Protein AF-A0A955KPS6-F1 (afdb_monomer_lite)

Structure (mmCIF, N/CA/C/O backbone):
data_AF-A0A955KPS6-F1
#
_entry.id   AF-A0A955KPS6-F1
#
loop_
_atom_site.group_PDB
_atom_site.id
_atom_site.type_symbol
_atom_site.label_atom_id
_atom_site.label_alt_id
_atom_site.label_comp_id
_atom_site.label_asym_id
_atom_site.label_entity_id
_atom_site.label_seq_id
_atom_site.pdbx_PDB_ins_code
_atom_site.Cartn_x
_atom_site.Cartn_y
_atom_site.Cartn_z
_atom_site.occupancy
_atom_site.B_iso_or_equiv
_atom_site.auth_seq_id
_atom_site.auth_comp_id
_atom_site.auth_asym_id
_atom_site.auth_atom_id
_atom_site.pdbx_PDB_model_num
ATOM 1 N N . MET A 1 1 ? -16.604 -13.187 4.816 1.00 53.97 1 MET A N 1
ATOM 2 C CA . MET A 1 1 ? -15.209 -12.807 4.450 1.00 53.97 1 MET A CA 1
ATOM 3 C C . MET A 1 1 ? -15.084 -11.276 4.358 1.00 53.97 1 MET A C 1
ATOM 5 O O . MET A 1 1 ? -16.116 -10.619 4.420 1.00 53.97 1 MET A O 1
ATOM 9 N N . TRP A 1 2 ? -13.880 -10.680 4.243 1.00 63.06 2 TRP A N 1
ATOM 10 C CA . TRP A 1 2 ? -13.707 -9.201 4.158 1.00 63.06 2 TRP A CA 1
ATOM 11 C C . TRP A 1 2 ? -14.588 -8.541 3.076 1.00 63.06 2 TRP A C 1
ATOM 13 O O . TRP A 1 2 ? -14.999 -7.398 3.232 1.00 63.06 2 TRP A O 1
ATOM 23 N N . TYR A 1 3 ? -14.940 -9.282 2.023 1.00 53.88 3 TYR A N 1
ATOM 24 C CA . TYR A 1 3 ? -15.791 -8.831 0.921 1.00 53.88 3 TYR A CA 1
ATOM 25 C C . TYR A 1 3 ? -17.308 -8.799 1.214 1.00 53.88 3 TYR A C 1
ATOM 27 O O . TYR A 1 3 ? -18.057 -8.265 0.411 1.00 53.88 3 TYR A O 1
ATOM 35 N N . GLU A 1 4 ? -17.777 -9.316 2.354 1.00 54.44 4 GLU A N 1
ATOM 36 C CA . GLU A 1 4 ? -19.219 -9.450 2.668 1.00 54.44 4 GLU A CA 1
ATOM 37 C C . GLU A 1 4 ? -19.715 -8.524 3.788 1.00 54.44 4 GLU A C 1
ATOM 39 O O . GLU A 1 4 ? -20.859 -8.628 4.214 1.00 54.44 4 GLU A O 1
ATOM 44 N N . THR A 1 5 ? -18.858 -7.670 4.351 1.00 63.84 5 THR A N 1
ATOM 45 C CA . THR A 1 5 ? -19.065 -7.183 5.732 1.00 63.84 5 THR A CA 1
ATOM 46 C C . THR A 1 5 ? -18.804 -5.687 5.944 1.00 63.84 5 THR A C 1
ATOM 48 O O . THR A 1 5 ? -18.581 -5.280 7.075 1.00 63.84 5 THR A O 1
ATOM 51 N N . GLY A 1 6 ? -18.792 -4.859 4.891 1.00 67.69 6 GLY A N 1
ATOM 52 C CA . GLY A 1 6 ? -18.608 -3.397 5.021 1.00 67.69 6 GLY A CA 1
ATOM 53 C C . GLY A 1 6 ? -17.201 -2.945 5.450 1.00 67.69 6 GLY A C 1
ATOM 54 O O . GLY A 1 6 ? -16.928 -1.754 5.542 1.00 67.69 6 GLY A O 1
ATOM 55 N N . HIS A 1 7 ? -16.266 -3.881 5.654 1.00 80.44 7 HIS A N 1
ATOM 56 C CA . HIS A 1 7 ? -14.894 -3.582 6.078 1.00 80.44 7 HIS A CA 1
ATOM 57 C C . HIS A 1 7 ? -14.106 -2.723 5.076 1.00 80.44 7 HIS A C 1
ATOM 59 O O . HIS A 1 7 ? -13.147 -2.063 5.471 1.00 80.44 7 HIS A O 1
ATOM 65 N N . TRP A 1 8 ? -14.492 -2.726 3.795 1.00 83.38 8 TRP A N 1
ATOM 66 C CA . TRP A 1 8 ? -13.906 -1.843 2.785 1.00 83.38 8 TRP A CA 1
ATOM 67 C C . TRP A 1 8 ? -14.295 -0.383 3.008 1.00 83.38 8 TRP A C 1
ATOM 69 O O . TRP A 1 8 ? -13.420 0.478 2.995 1.00 83.38 8 TRP A O 1
ATOM 79 N N . ASP A 1 9 ? -15.573 -0.115 3.284 1.00 86.81 9 ASP A N 1
ATOM 80 C CA . ASP A 1 9 ? -16.058 1.241 3.552 1.00 86.81 9 ASP A CA 1
ATOM 81 C C . ASP A 1 9 ? -15.396 1.807 4.807 1.00 86.81 9 ASP A C 1
ATOM 83 O O . ASP A 1 9 ? -14.920 2.940 4.809 1.00 86.81 9 ASP A O 1
ATOM 87 N N . GLU A 1 10 ? -15.283 0.989 5.853 1.00 86.94 10 GLU A N 1
ATOM 88 C CA . GLU A 1 10 ? -14.589 1.367 7.083 1.00 86.94 10 GLU A CA 1
ATOM 89 C C . GLU A 1 10 ? -13.098 1.642 6.859 1.00 86.94 10 GLU A C 1
ATOM 91 O O . GLU A 1 10 ? -12.568 2.615 7.393 1.00 86.94 10 GLU A O 1
ATOM 96 N N . LEU A 1 11 ? -12.412 0.805 6.071 1.00 89.19 11 LEU A N 1
ATOM 97 C CA . LEU A 1 11 ? -11.008 1.016 5.718 1.00 89.19 11 LEU A CA 1
ATOM 98 C C . LEU A 1 11 ? -10.833 2.348 4.985 1.00 89.19 11 LEU A C 1
ATOM 100 O O . LEU A 1 11 ? -9.960 3.135 5.350 1.00 89.19 11 LEU A O 1
ATOM 104 N N . CYS A 1 12 ? -11.681 2.621 3.992 1.00 89.00 12 CYS A N 1
ATOM 105 C CA . CYS A 1 12 ? -11.652 3.862 3.226 1.00 89.00 12 CYS A CA 1
ATOM 106 C C . CYS A 1 12 ? -11.937 5.082 4.111 1.00 89.00 12 CYS A C 1
ATOM 108 O O . CYS A 1 12 ? -11.196 6.062 4.062 1.00 89.00 12 CYS A O 1
ATOM 110 N N . GLN A 1 13 ? -12.961 5.022 4.966 1.00 88.94 13 GLN A N 1
ATOM 111 C CA . GLN A 1 13 ? -13.287 6.104 5.899 1.00 88.94 13 GLN A CA 1
ATOM 112 C C . GLN A 1 13 ? -12.137 6.368 6.875 1.00 88.94 13 GLN A C 1
ATOM 114 O O . GLN A 1 13 ? -11.737 7.519 7.061 1.00 88.94 13 GLN A O 1
ATOM 119 N N . ALA A 1 14 ? -11.558 5.314 7.453 1.00 89.12 14 ALA A N 1
ATOM 120 C CA . ALA A 1 14 ? -10.429 5.435 8.367 1.00 89.12 14 ALA A CA 1
ATOM 121 C C . ALA A 1 14 ? -9.195 6.033 7.674 1.00 89.12 14 ALA A C 1
ATOM 123 O O . ALA A 1 14 ? -8.529 6.888 8.263 1.00 89.12 14 ALA A O 1
ATOM 124 N N . ALA A 1 15 ? -8.918 5.640 6.427 1.00 89.38 15 ALA A N 1
ATOM 125 C CA . ALA A 1 15 ? -7.833 6.204 5.633 1.00 89.38 15 ALA A CA 1
ATOM 126 C C . ALA A 1 15 ? -8.041 7.702 5.387 1.00 89.38 15 ALA A C 1
ATOM 128 O O . ALA A 1 15 ? -7.173 8.500 5.740 1.00 89.38 15 ALA A O 1
ATOM 129 N N . MET A 1 16 ? -9.218 8.096 4.892 1.00 87.19 16 MET A N 1
ATOM 130 C CA . MET A 1 16 ? -9.552 9.500 4.629 1.00 87.19 16 MET A CA 1
ATOM 131 C C . MET A 1 16 ? -9.442 10.346 5.902 1.00 87.19 16 MET A C 1
ATOM 133 O O . MET A 1 16 ? -8.751 11.359 5.924 1.00 87.19 16 MET A O 1
ATOM 137 N N . MET A 1 17 ? -10.032 9.896 7.012 1.00 86.38 17 MET A N 1
ATOM 138 C CA . MET A 1 17 ? -9.954 10.620 8.284 1.00 86.38 17 MET A CA 1
ATOM 139 C C . MET A 1 17 ? -8.525 10.742 8.825 1.00 86.38 17 MET A C 1
ATOM 141 O O . MET A 1 17 ? -8.201 11.749 9.455 1.00 86.38 17 MET A O 1
ATOM 145 N N . SER A 1 18 ?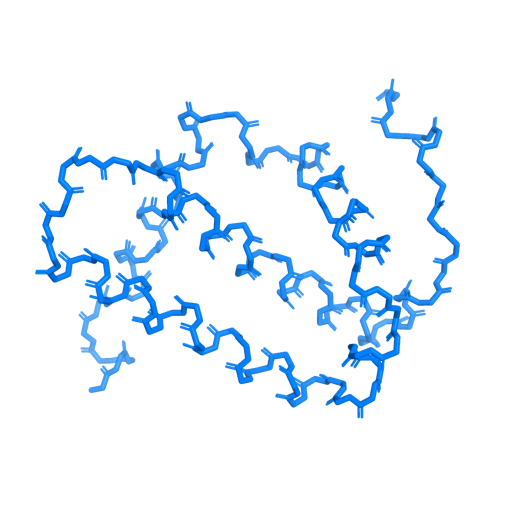 -7.683 9.723 8.639 1.00 85.88 18 SER A N 1
ATOM 146 C CA . SER A 1 18 ? -6.328 9.696 9.206 1.00 85.88 18 SER A CA 1
ATOM 147 C C . SER A 1 18 ? -5.335 10.507 8.379 1.00 85.88 18 SER A C 1
ATOM 149 O O . SER A 1 18 ? -4.494 11.198 8.951 1.00 85.88 18 SER A O 1
ATOM 151 N N . LEU A 1 19 ? -5.443 10.433 7.050 1.00 85.44 19 LEU A N 1
ATOM 152 C CA . LEU A 1 19 ? -4.525 11.082 6.115 1.00 85.44 19 LEU A CA 1
ATOM 153 C C . LEU A 1 19 ? -4.881 12.553 5.887 1.00 85.44 19 LEU A C 1
ATOM 155 O O . LEU A 1 19 ? -3.981 13.390 5.876 1.00 85.44 19 LEU A O 1
ATOM 159 N N . SER A 1 20 ? -6.172 12.901 5.810 1.00 82.25 20 SER A N 1
ATOM 160 C CA . SER A 1 20 ? -6.597 14.303 5.685 1.00 82.25 20 SER A CA 1
ATOM 161 C C . SER A 1 20 ? -6.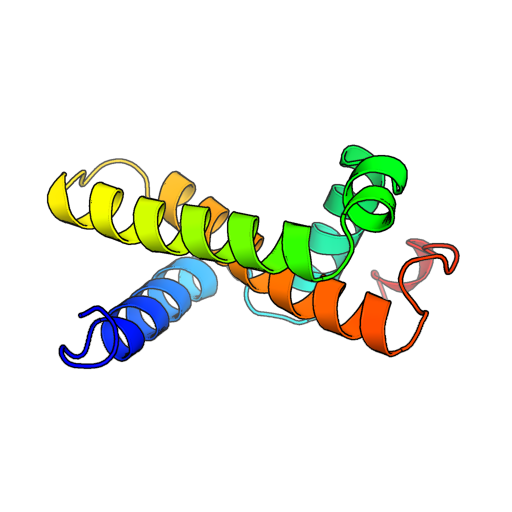242 15.138 6.914 1.00 82.25 20 SER A C 1
ATOM 163 O O . SER A 1 20 ? -5.940 16.312 6.781 1.00 82.25 20 SER A O 1
ATOM 165 N N . LYS A 1 21 ? -6.206 14.547 8.116 1.00 77.62 21 LYS A N 1
ATOM 166 C CA . LYS A 1 21 ? -5.750 15.247 9.334 1.00 77.62 21 LYS A CA 1
ATOM 167 C C . LYS A 1 21 ? -4.259 15.599 9.330 1.00 77.62 21 LYS A C 1
ATOM 169 O O . LYS A 1 21 ? -3.817 16.305 10.232 1.00 77.62 21 LYS A O 1
ATOM 174 N N . ARG A 1 22 ? -3.481 15.042 8.400 1.00 77.31 22 ARG A N 1
ATOM 175 C CA . ARG A 1 22 ? -2.029 15.226 8.308 1.00 77.31 22 ARG A CA 1
ATOM 176 C C . ARG A 1 22 ? -1.590 15.897 7.008 1.00 77.31 22 ARG A C 1
ATOM 178 O O . ARG A 1 22 ? -0.395 15.911 6.751 1.00 77.31 22 ARG A O 1
ATOM 185 N N . ASP A 1 23 ? -2.532 16.381 6.197 1.00 79.75 23 ASP A N 1
ATOM 186 C CA . ASP A 1 23 ? -2.257 16.934 4.865 1.00 79.75 23 ASP A CA 1
ATOM 187 C C . ASP A 1 23 ? -1.417 15.984 3.986 1.00 79.75 23 ASP A C 1
ATOM 189 O O . ASP A 1 23 ? -0.560 16.409 3.229 1.00 79.75 23 ASP A O 1
ATOM 193 N N . MET A 1 24 ? -1.643 14.666 4.098 1.00 79.44 24 MET A N 1
ATOM 194 C CA . MET A 1 24 ? -0.878 13.641 3.360 1.00 79.44 24 MET A CA 1
ATOM 195 C C . MET A 1 24 ? -1.603 13.100 2.122 1.00 79.44 24 MET A C 1
ATOM 197 O O . MET A 1 24 ? -1.129 12.151 1.502 1.00 79.44 24 MET A O 1
ATOM 201 N N . MET A 1 25 ? -2.783 13.636 1.804 1.00 79.50 25 MET A N 1
ATOM 202 C CA . MET A 1 25 ? -3.638 13.114 0.731 1.00 79.50 25 MET A CA 1
ATOM 203 C C . MET A 1 25 ? -3.492 13.877 -0.590 1.00 79.50 25 MET A C 1
ATOM 205 O O . MET A 1 25 ? -4.132 13.518 -1.578 1.00 79.50 25 MET A O 1
ATOM 209 N N . ASP A 1 26 ? -2.685 14.937 -0.623 1.00 83.81 26 ASP A N 1
ATOM 210 C CA . ASP A 1 26 ? -2.394 15.651 -1.857 1.00 83.81 26 ASP A CA 1
ATOM 211 C C . ASP A 1 26 ? -1.343 14.911 -2.703 1.00 83.81 26 ASP A C 1
ATOM 213 O O . ASP A 1 26 ? -0.554 14.090 -2.223 1.00 83.81 26 ASP A O 1
ATOM 217 N N . VAL A 1 27 ? -1.353 15.206 -4.002 1.00 79.19 27 VAL A N 1
ATOM 218 C CA . VAL A 1 27 ? -0.507 14.532 -4.992 1.00 79.19 27 VAL A CA 1
ATOM 219 C C . VAL A 1 27 ? 0.981 14.759 -4.720 1.00 79.19 27 VAL A C 1
ATOM 221 O O . VAL A 1 27 ? 1.774 13.846 -4.950 1.00 79.19 27 VAL A O 1
ATOM 224 N N . VAL A 1 28 ? 1.369 15.934 -4.217 1.00 82.00 28 VAL A N 1
ATOM 225 C CA . VAL A 1 28 ? 2.771 16.285 -3.962 1.00 82.00 28 VAL A CA 1
ATOM 226 C C . VAL A 1 28 ? 3.292 15.464 -2.785 1.00 82.00 28 VAL A C 1
ATOM 228 O O . VAL A 1 28 ? 4.276 14.737 -2.937 1.00 82.00 28 VAL A O 1
ATOM 231 N N . SER A 1 29 ? 2.580 15.458 -1.657 1.00 82.88 29 SER A N 1
ATOM 232 C CA . SER A 1 29 ? 2.941 14.673 -0.468 1.00 82.88 29 SER A CA 1
ATOM 233 C C . SER A 1 29 ? 3.041 13.177 -0.755 1.00 82.88 29 SER A C 1
ATOM 235 O O . SER A 1 29 ? 4.010 12.525 -0.351 1.00 82.88 29 SER A O 1
ATOM 237 N N . ILE A 1 30 ? 2.075 12.619 -1.495 1.00 82.31 30 ILE A N 1
ATOM 238 C CA . ILE A 1 30 ? 2.114 11.210 -1.906 1.00 82.31 30 ILE A CA 1
ATOM 239 C C . ILE A 1 30 ? 3.327 10.962 -2.810 1.00 82.31 30 ILE A C 1
ATOM 241 O O . ILE A 1 30 ? 4.057 9.997 -2.591 1.00 82.31 30 ILE A O 1
ATOM 245 N N . SER A 1 31 ? 3.599 11.838 -3.778 1.00 81.94 31 SER A N 1
ATOM 246 C CA . SER A 1 31 ? 4.737 11.684 -4.693 1.00 81.94 31 SER A CA 1
ATOM 247 C C . SER A 1 31 ? 6.081 11.703 -3.961 1.00 81.94 31 SER A C 1
ATOM 249 O O . SER A 1 31 ? 6.907 10.821 -4.196 1.00 81.94 31 SER A O 1
ATOM 251 N N . HIS A 1 32 ? 6.287 12.630 -3.019 1.00 82.62 32 HIS A N 1
ATOM 252 C CA . HIS A 1 32 ? 7.496 12.659 -2.187 1.00 82.62 32 HIS A CA 1
ATOM 25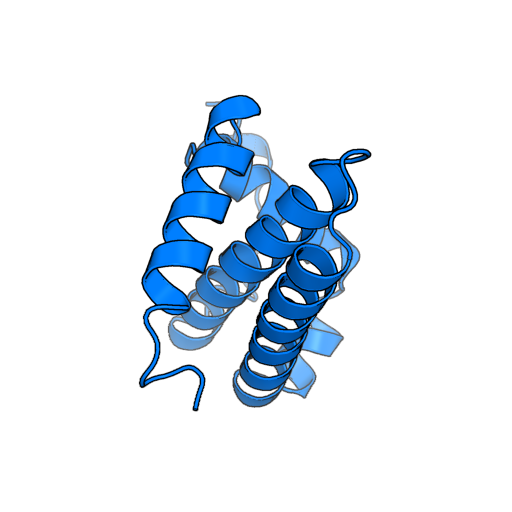3 C C . HIS A 1 32 ? 7.642 11.396 -1.339 1.00 82.62 32 HIS A C 1
ATOM 255 O O . HIS A 1 32 ? 8.730 10.819 -1.272 1.00 82.62 32 HIS A O 1
ATOM 261 N N . PHE A 1 33 ? 6.553 10.937 -0.714 1.00 83.62 33 PHE A N 1
ATOM 262 C CA . PHE A 1 33 ? 6.570 9.707 0.072 1.00 83.62 33 PHE A CA 1
ATOM 263 C C . PHE A 1 33 ? 6.979 8.503 -0.784 1.00 83.62 33 PHE A C 1
ATOM 265 O O . PHE A 1 33 ? 7.851 7.728 -0.389 1.00 83.62 33 PHE A O 1
ATOM 272 N N . LEU A 1 34 ? 6.390 8.354 -1.973 1.00 80.31 34 LEU A N 1
ATOM 273 C CA . LEU A 1 34 ? 6.689 7.243 -2.876 1.00 80.31 34 LEU A CA 1
ATOM 274 C C . LEU A 1 34 ? 8.112 7.304 -3.425 1.00 80.31 34 LEU A C 1
ATOM 276 O O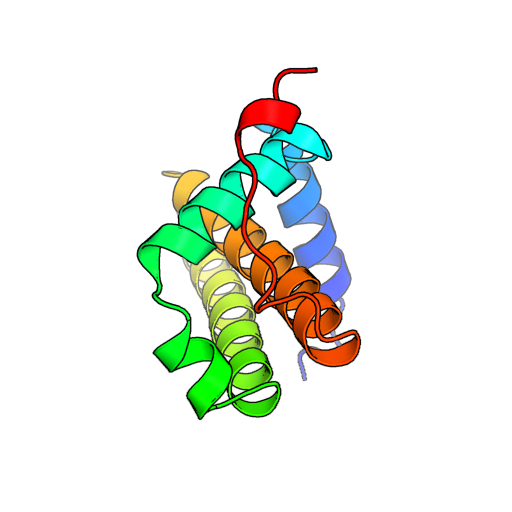 . LEU A 1 34 ? 8.786 6.273 -3.445 1.00 80.31 34 LEU A O 1
ATOM 280 N N . ALA A 1 35 ? 8.595 8.492 -3.790 1.00 79.31 35 ALA A N 1
ATOM 281 C CA . ALA A 1 35 ? 9.976 8.698 -4.216 1.00 79.31 35 ALA A CA 1
ATOM 282 C C . ALA A 1 35 ? 10.971 8.288 -3.116 1.00 79.31 35 ALA A C 1
ATOM 284 O O . ALA A 1 35 ? 11.915 7.540 -3.383 1.00 79.31 35 ALA A O 1
ATOM 285 N N . GLY A 1 36 ? 10.718 8.693 -1.865 1.00 77.88 36 GLY A N 1
ATOM 286 C CA . GLY A 1 36 ? 11.523 8.284 -0.710 1.00 77.88 36 GLY A CA 1
ATOM 287 C C . GLY A 1 36 ? 11.513 6.767 -0.499 1.00 77.88 36 GLY A C 1
ATOM 288 O O . GLY A 1 36 ? 12.561 6.138 -0.374 1.00 77.88 36 GLY A O 1
ATOM 289 N N . LYS A 1 37 ? 10.337 6.134 -0.567 1.00 72.94 37 LYS A N 1
ATOM 290 C CA . LYS A 1 37 ? 10.211 4.672 -0.450 1.00 72.94 37 LYS A CA 1
ATOM 291 C C . LYS A 1 37 ? 10.935 3.920 -1.566 1.00 72.94 37 LYS A C 1
ATOM 293 O O . LYS A 1 37 ? 11.537 2.879 -1.307 1.00 72.94 37 LYS A O 1
ATOM 298 N N . GLN A 1 38 ? 10.873 4.414 -2.799 1.00 71.06 38 GLN A N 1
ATOM 299 C CA . GLN A 1 38 ? 11.551 3.795 -3.937 1.00 71.06 38 GLN A CA 1
ATOM 300 C C . GLN A 1 38 ? 13.075 3.844 -3.778 1.00 71.06 38 GLN A C 1
ATOM 302 O O . GLN A 1 38 ? 13.752 2.865 -4.101 1.00 71.06 38 GLN A O 1
ATOM 307 N N . HIS A 1 39 ? 13.599 4.933 -3.209 1.00 69.31 39 HIS A N 1
ATOM 308 C CA . HIS A 1 39 ? 15.000 5.042 -2.814 1.00 69.31 39 HIS A CA 1
ATOM 309 C C . HIS A 1 39 ? 15.368 4.025 -1.713 1.00 69.31 39 HIS A C 1
ATOM 311 O O . HIS A 1 39 ? 16.371 3.321 -1.838 1.00 69.31 39 HIS A O 1
ATOM 317 N N . ASP A 1 40 ? 14.524 3.870 -0.687 1.00 64.62 40 ASP A N 1
ATOM 318 C CA . ASP A 1 40 ? 14.799 3.008 0.472 1.00 64.62 40 ASP A CA 1
ATOM 319 C C . ASP A 1 40 ? 14.701 1.501 0.184 1.00 64.62 40 ASP A C 1
ATOM 321 O O . ASP A 1 40 ? 15.505 0.710 0.683 1.00 64.62 40 ASP A O 1
ATOM 325 N N . TYR A 1 41 ? 13.707 1.058 -0.595 1.00 60.53 41 TYR A N 1
ATOM 326 C CA . TYR A 1 41 ? 13.462 -0.378 -0.789 1.00 60.53 41 TYR A CA 1
ATOM 327 C C . TYR A 1 41 ? 14.503 -1.060 -1.675 1.00 60.53 41 TYR A C 1
ATOM 329 O O . TYR A 1 41 ? 14.669 -2.284 -1.589 1.00 60.53 41 TYR A O 1
ATOM 337 N N . GLY A 1 42 ? 15.185 -0.284 -2.520 1.00 59.66 42 GLY A N 1
ATOM 338 C CA . GLY A 1 42 ? 15.966 -0.793 -3.633 1.00 59.66 42 GLY A CA 1
ATOM 339 C C . GLY A 1 42 ? 15.068 -1.540 -4.638 1.00 59.66 42 GLY A C 1
ATOM 340 O O . GLY A 1 42 ? 14.289 -2.424 -4.268 1.00 59.66 42 GLY A O 1
ATOM 341 N N . PRO A 1 43 ? 15.188 -1.283 -5.947 1.00 63.88 43 PRO A N 1
ATOM 342 C CA . PRO A 1 43 ? 14.253 -1.824 -6.942 1.00 63.88 43 PRO A CA 1
ATOM 343 C C . PRO A 1 43 ? 14.212 -3.364 -6.968 1.00 63.88 43 PRO A C 1
ATOM 345 O O . PRO A 1 43 ? 13.207 -3.968 -7.335 1.00 63.88 43 PRO A O 1
ATOM 348 N N . ARG A 1 44 ? 15.271 -4.026 -6.486 1.00 70.00 44 ARG A N 1
ATOM 349 C CA . ARG A 1 44 ? 15.444 -5.485 -6.531 1.00 70.00 44 ARG A CA 1
ATOM 350 C C . ARG A 1 44 ? 14.335 -6.281 -5.840 1.00 70.00 44 ARG A C 1
ATOM 352 O O . ARG A 1 44 ? 13.966 -7.332 -6.350 1.00 70.00 44 ARG A O 1
ATOM 359 N N . ASN A 1 45 ? 13.794 -5.824 -4.709 1.00 73.31 45 ASN A N 1
ATOM 360 C CA . ASN A 1 45 ? 12.774 -6.593 -3.980 1.00 73.31 45 ASN A CA 1
ATOM 361 C C . ASN A 1 45 ? 11.384 -6.497 -4.612 1.00 73.31 45 ASN A C 1
ATOM 363 O O . ASN A 1 45 ? 10.608 -7.446 -4.514 1.00 73.31 45 ASN A O 1
ATOM 367 N N . ILE A 1 46 ? 11.063 -5.369 -5.242 1.00 80.44 46 ILE A N 1
ATOM 368 C CA . ILE A 1 46 ? 9.802 -5.202 -5.967 1.00 80.44 46 ILE A CA 1
ATOM 369 C C . ILE A 1 46 ? 9.892 -5.934 -7.306 1.00 80.44 46 ILE A C 1
ATOM 371 O O . ILE A 1 46 ? 9.053 -6.786 -7.582 1.00 80.44 46 ILE A O 1
ATOM 375 N N . LEU A 1 47 ? 10.967 -5.718 -8.069 1.00 80.12 47 LEU A N 1
ATOM 376 C CA . LEU A 1 47 ? 11.175 -6.357 -9.371 1.00 80.12 47 LEU A CA 1
ATOM 377 C C . LEU A 1 47 ? 11.263 -7.887 -9.283 1.00 80.12 47 LEU A C 1
ATOM 379 O O . LEU A 1 47 ? 10.745 -8.581 -10.150 1.00 80.12 47 LEU A O 1
ATOM 383 N N . LYS A 1 48 ? 11.860 -8.437 -8.215 1.00 84.25 48 LYS A N 1
ATOM 384 C CA . LYS A 1 48 ? 11.999 -9.894 -8.041 1.00 84.25 48 LYS A CA 1
ATOM 385 C C . LYS A 1 48 ? 10.662 -10.630 -7.918 1.00 84.25 48 LYS A C 1
ATOM 387 O O . LYS A 1 48 ? 10.570 -11.775 -8.347 1.00 84.25 48 LYS A O 1
ATOM 392 N N . PHE A 1 49 ? 9.664 -10.018 -7.283 1.00 85.19 49 PHE A N 1
ATOM 393 C CA . PHE A 1 49 ? 8.373 -10.665 -7.014 1.00 85.19 49 PHE A CA 1
ATOM 394 C C . PHE A 1 49 ? 7.217 -10.081 -7.835 1.00 85.19 49 PHE A C 1
ATOM 396 O O . PHE A 1 49 ? 6.138 -10.674 -7.860 1.00 85.19 49 PHE A O 1
ATOM 403 N N . GLY A 1 50 ? 7.430 -8.929 -8.476 1.00 85.75 50 GLY A N 1
ATOM 404 C CA . GLY A 1 50 ? 6.450 -8.240 -9.306 1.00 85.75 50 GLY A CA 1
ATOM 405 C C . GLY A 1 50 ? 5.105 -8.041 -8.605 1.00 85.75 50 GLY A C 1
ATOM 406 O O . GLY A 1 50 ? 5.017 -7.871 -7.384 1.00 85.75 50 GLY A O 1
ATOM 407 N N . THR A 1 51 ? 4.036 -8.111 -9.394 1.00 87.94 51 THR A N 1
ATOM 408 C CA . THR A 1 51 ? 2.652 -7.932 -8.942 1.00 87.94 51 THR A CA 1
ATOM 409 C C . THR A 1 51 ? 2.221 -8.936 -7.868 1.00 87.94 51 THR A C 1
ATOM 411 O O . THR A 1 51 ? 1.509 -8.558 -6.938 1.00 87.94 51 THR A O 1
ATOM 414 N N . GLU A 1 52 ? 2.678 -10.192 -7.917 1.00 90.00 52 GLU A N 1
ATOM 415 C CA . GLU A 1 52 ? 2.337 -11.191 -6.888 1.00 90.00 52 GLU A CA 1
ATOM 416 C C . GLU A 1 52 ? 2.848 -10.779 -5.508 1.00 90.00 52 GLU A C 1
ATOM 418 O O . GLU A 1 52 ? 2.119 -10.812 -4.513 1.00 90.00 52 GLU A O 1
ATOM 423 N N . GLY A 1 53 ? 4.100 -10.320 -5.453 1.00 89.75 53 GLY A N 1
ATOM 424 C CA . GLY A 1 53 ? 4.698 -9.820 -4.224 1.00 89.75 53 GLY A CA 1
ATOM 425 C C . GLY A 1 53 ? 3.995 -8.578 -3.682 1.00 89.75 53 GLY A C 1
ATOM 426 O O . GLY A 1 53 ? 3.982 -8.377 -2.467 1.00 89.75 53 GLY A O 1
ATOM 427 N N . LEU A 1 54 ? 3.427 -7.739 -4.550 1.00 89.88 54 LEU A N 1
ATOM 428 C CA . LEU A 1 54 ? 2.636 -6.578 -4.138 1.00 89.88 54 LEU A CA 1
ATOM 429 C C . LEU A 1 54 ? 1.282 -6.991 -3.568 1.00 89.88 54 LEU A C 1
ATOM 431 O O . LEU A 1 54 ? 0.899 -6.483 -2.517 1.00 89.88 54 LEU A O 1
ATOM 435 N N . ARG A 1 55 ? 0.594 -7.961 -4.183 1.00 91.12 55 ARG A N 1
ATOM 436 C CA . ARG A 1 55 ? -0.689 -8.470 -3.671 1.00 91.12 55 ARG A CA 1
ATOM 437 C C . ARG A 1 55 ? -0.572 -9.016 -2.253 1.00 91.12 55 ARG A C 1
ATOM 439 O O . ARG A 1 55 ? -1.406 -8.699 -1.409 1.00 91.12 55 ARG A O 1
ATOM 446 N N . VAL A 1 56 ? 0.481 -9.784 -1.973 1.00 91.69 56 VAL A N 1
ATOM 447 C CA . VAL A 1 56 ? 0.737 -10.313 -0.623 1.00 91.69 56 VAL A CA 1
ATOM 448 C C . VAL A 1 56 ? 0.973 -9.180 0.378 1.00 91.69 56 VAL A C 1
ATOM 450 O O . VAL A 1 56 ? 0.381 -9.180 1.455 1.00 91.69 56 VAL A O 1
ATOM 453 N N . ARG A 1 57 ? 1.795 -8.185 0.019 1.00 91.94 57 ARG A N 1
ATOM 454 C CA . ARG A 1 57 ? 2.077 -7.030 0.887 1.00 91.94 57 ARG A CA 1
ATOM 455 C C . ARG A 1 57 ? 0.835 -6.183 1.146 1.00 91.94 57 ARG A C 1
ATOM 457 O O . ARG A 1 57 ? 0.615 -5.774 2.281 1.00 91.94 57 ARG A O 1
ATOM 464 N N . LEU A 1 58 ? 0.005 -5.961 0.129 1.00 92.75 58 LEU A N 1
ATOM 465 C CA . LEU A 1 58 ? -1.264 -5.251 0.271 1.00 92.75 58 LEU A CA 1
ATOM 466 C C . LEU A 1 58 ? -2.183 -5.972 1.265 1.00 92.75 58 LEU A C 1
ATOM 468 O O . LEU A 1 58 ? -2.723 -5.344 2.177 1.00 92.75 58 LEU A O 1
ATOM 472 N N . TRP A 1 59 ? -2.298 -7.299 1.150 1.00 92.62 59 TRP A N 1
ATOM 473 C CA . TRP A 1 59 ? -3.087 -8.095 2.088 1.00 92.62 59 TRP A CA 1
ATOM 474 C C . TRP A 1 59 ? -2.551 -8.027 3.522 1.00 92.62 59 TRP A C 1
ATOM 476 O O . TRP A 1 59 ? -3.334 -7.873 4.459 1.00 92.62 59 TRP A O 1
ATOM 486 N N . ASP A 1 60 ? -1.233 -8.069 3.709 1.00 92.94 60 ASP A N 1
ATOM 487 C CA . ASP A 1 60 ? -0.619 -7.919 5.033 1.00 92.94 60 ASP A CA 1
ATOM 488 C C . ASP A 1 60 ? -0.999 -6.579 5.692 1.00 92.94 60 ASP A C 1
ATOM 490 O O . ASP A 1 60 ? -1.364 -6.535 6.870 1.00 92.94 60 ASP A O 1
ATOM 494 N N . LYS A 1 61 ? -1.034 -5.482 4.922 1.00 92.88 61 LYS A N 1
ATOM 495 C CA . LYS A 1 61 ? -1.445 -4.161 5.433 1.00 92.88 61 LYS A CA 1
ATOM 496 C C . LYS A 1 61 ? -2.930 -4.084 5.776 1.00 92.88 61 LYS A C 1
ATOM 498 O O . LYS A 1 61 ? -3.277 -3.531 6.820 1.00 92.88 61 LYS A O 1
ATOM 503 N N . ILE A 1 62 ? -3.801 -4.689 4.972 1.00 92.06 62 ILE A N 1
ATOM 504 C CA . ILE A 1 62 ? -5.239 -4.769 5.277 1.00 92.06 62 ILE A CA 1
ATOM 505 C C . ILE A 1 62 ? -5.469 -5.591 6.558 1.00 92.06 62 ILE A C 1
ATOM 507 O O . ILE A 1 62 ? -6.218 -5.179 7.449 1.00 92.06 62 ILE A O 1
ATOM 511 N N . ALA A 1 63 ? -4.767 -6.717 6.715 1.00 90.56 63 ALA A N 1
ATOM 512 C CA . ALA A 1 63 ? -4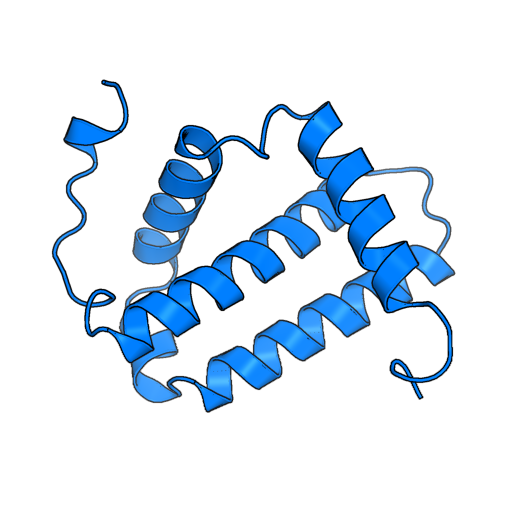.820 -7.519 7.934 1.00 90.56 63 ALA A CA 1
ATOM 513 C C . ALA A 1 63 ? -4.290 -6.745 9.157 1.00 90.56 63 ALA A C 1
ATOM 515 O O . ALA A 1 63 ? -4.903 -6.783 10.230 1.00 90.56 63 ALA A O 1
ATOM 516 N N . ARG A 1 64 ? -3.197 -5.984 8.995 1.00 91.25 64 ARG A N 1
ATOM 517 C CA . ARG A 1 64 ? -2.651 -5.090 10.028 1.00 91.25 64 ARG A CA 1
ATOM 518 C C . ARG A 1 64 ? -3.677 -4.051 10.474 1.00 91.25 64 ARG A C 1
ATOM 520 O O . ARG A 1 64 ? -3.851 -3.890 11.681 1.00 91.25 64 ARG A O 1
ATOM 527 N N . PHE A 1 65 ? -4.388 -3.402 9.549 1.00 90.62 65 PHE A N 1
ATOM 528 C CA . PHE A 1 65 ? -5.480 -2.477 9.879 1.00 90.62 65 PHE A CA 1
ATOM 529 C C . PHE A 1 65 ? -6.553 -3.159 10.742 1.00 90.62 65 PHE A C 1
ATOM 531 O O . PHE A 1 65 ? -6.899 -2.658 11.814 1.00 90.62 65 PHE A O 1
ATOM 538 N N . GLY A 1 66 ? -7.007 -4.353 10.346 1.00 88.19 66 GLY A N 1
ATOM 539 C CA . GLY A 1 66 ? -7.979 -5.125 11.124 1.00 88.19 66 GLY A CA 1
ATOM 540 C C . GLY A 1 66 ? -7.509 -5.432 12.554 1.00 88.19 66 GLY A C 1
ATOM 541 O O . GLY A 1 66 ? -8.302 -5.361 13.495 1.00 88.19 66 GLY A O 1
ATOM 542 N N . ASN A 1 67 ? -6.221 -5.727 12.736 1.00 86.25 67 ASN A N 1
ATOM 543 C CA . ASN A 1 67 ? -5.625 -5.983 14.049 1.00 86.25 67 ASN A CA 1
ATOM 544 C C . ASN A 1 67 ? -5.491 -4.714 14.901 1.00 86.25 67 ASN A C 1
ATOM 546 O O . ASN A 1 67 ? -5.773 -4.760 16.099 1.00 86.25 67 ASN A O 1
ATOM 550 N N . LEU A 1 68 ? -5.087 -3.590 14.299 1.00 86.12 68 LEU A N 1
ATOM 551 C CA . LEU A 1 68 ? -5.006 -2.294 14.980 1.00 86.12 68 LEU A CA 1
ATOM 552 C C . LEU A 1 68 ? -6.386 -1.856 15.483 1.00 86.12 68 LEU A C 1
ATOM 554 O O . LEU A 1 68 ? -6.516 -1.479 16.645 1.00 86.12 68 LEU A O 1
ATOM 558 N N . ARG A 1 69 ? -7.431 -2.023 14.662 1.00 82.75 69 ARG A N 1
ATOM 559 C CA . ARG A 1 69 ? -8.821 -1.727 15.040 1.00 82.75 69 ARG A CA 1
ATOM 560 C C . ARG A 1 69 ? -9.276 -2.536 16.256 1.00 82.75 69 ARG A C 1
ATOM 562 O O . ARG A 1 69 ? -9.807 -1.974 17.206 1.00 82.75 69 ARG A O 1
ATOM 569 N N . LYS A 1 70 ? -9.031 -3.852 16.260 1.00 79.06 70 LYS A N 1
ATOM 570 C CA . LYS A 1 70 ? -9.419 -4.743 17.373 1.00 79.06 70 LYS A CA 1
ATOM 571 C C . LYS A 1 70 ? -8.744 -4.390 18.697 1.00 79.06 70 LYS A C 1
ATOM 573 O O . LYS A 1 70 ? -9.286 -4.701 19.750 1.00 79.06 70 LYS A O 1
ATOM 578 N N . ARG A 1 71 ? -7.552 -3.794 18.646 1.00 74.75 71 ARG A N 1
ATOM 579 C CA . ARG A 1 71 ? -6.774 -3.443 19.837 1.00 74.75 71 ARG A CA 1
ATOM 580 C C . ARG A 1 71 ? -7.210 -2.129 20.491 1.00 74.75 71 ARG A C 1
ATOM 582 O O . ARG A 1 71 ? -6.761 -1.882 21.603 1.00 74.75 71 ARG A O 1
ATOM 589 N N . GLY A 1 72 ? -8.063 -1.322 19.847 1.00 63.62 72 GLY A N 1
ATOM 590 C CA . GLY A 1 72 ? -8.640 -0.107 20.441 1.00 63.62 72 GLY A CA 1
ATOM 591 C C . GLY A 1 72 ? -7.602 0.890 20.965 1.00 63.62 72 GLY A C 1
ATOM 592 O O . GLY A 1 72 ? -7.841 1.558 21.963 1.00 63.62 72 GLY A O 1
ATOM 593 N N . THR A 1 73 ? -6.407 0.941 20.370 1.00 55.66 73 THR A N 1
ATOM 594 C CA . THR A 1 73 ? -5.316 1.762 20.899 1.00 55.66 73 THR A CA 1
ATOM 595 C C . THR A 1 73 ? -5.552 3.234 20.573 1.00 55.66 73 THR A C 1
ATOM 597 O O . THR A 1 73 ? -5.190 3.691 19.492 1.00 55.66 73 THR A O 1
ATOM 600 N N . ASP A 1 74 ? -6.106 3.974 21.536 1.00 46.78 74 ASP A N 1
ATOM 601 C CA . ASP A 1 74 ? -6.275 5.440 21.522 1.00 46.78 74 ASP A CA 1
ATOM 602 C C . ASP A 1 74 ? -4.946 6.213 21.391 1.00 46.78 74 ASP A C 1
ATOM 604 O O . ASP A 1 74 ? -4.918 7.399 21.062 1.00 46.78 74 ASP A O 1
ATOM 608 N N . ALA A 1 75 ? -3.811 5.541 21.595 1.00 48.47 75 ALA A N 1
ATOM 609 C CA . ALA A 1 75 ? -2.493 6.084 21.318 1.00 48.47 75 ALA A CA 1
ATOM 610 C C . ALA A 1 75 ? -2.011 5.659 19.919 1.00 48.47 75 ALA A C 1
ATOM 612 O O . ALA A 1 75 ? -1.715 4.489 19.681 1.00 48.47 75 ALA A O 1
ATOM 613 N N . LYS A 1 76 ? -1.788 6.668 19.066 1.00 53.81 76 LYS A N 1
ATOM 614 C CA . LYS A 1 76 ? -1.030 6.662 17.799 1.00 53.81 76 LYS A CA 1
ATOM 615 C C . LYS A 1 76 ? -1.861 6.391 16.531 1.00 53.81 76 LYS A C 1
ATOM 617 O O . LYS A 1 76 ? -1.919 5.288 16.003 1.00 53.81 76 LYS A O 1
ATOM 622 N N . ASN A 1 77 ? -2.365 7.481 15.945 1.00 63.94 77 ASN A N 1
ATOM 623 C CA . ASN A 1 77 ? -2.780 7.545 14.534 1.00 63.94 77 ASN A CA 1
ATOM 624 C C . ASN A 1 77 ? -1.628 7.218 13.558 1.00 63.94 77 ASN A C 1
ATOM 626 O O . ASN A 1 77 ? -1.870 6.902 12.403 1.00 63.94 77 ASN A O 1
ATOM 630 N N . GLU A 1 78 ? -0.376 7.299 14.007 1.00 70.62 78 GLU A N 1
ATOM 631 C CA . GLU A 1 78 ? 0.825 7.099 13.189 1.00 70.62 78 GLU A CA 1
ATOM 632 C C . GLU A 1 78 ? 0.941 5.671 12.600 1.00 70.62 78 GLU A C 1
ATOM 634 O O . GLU A 1 78 ? 1.001 5.561 11.381 1.00 70.62 78 GLU A O 1
ATOM 639 N N . PRO A 1 79 ? 0.793 4.572 13.374 1.00 83.31 79 PRO A N 1
ATOM 640 C CA . PRO A 1 79 ? 0.654 3.218 12.834 1.00 83.31 79 PRO A CA 1
ATOM 641 C C . PRO A 1 79 ? -0.435 3.036 11.769 1.00 83.31 79 PRO A C 1
ATOM 643 O O . PRO A 1 79 ? -0.272 2.198 10.878 1.00 83.31 79 PRO A O 1
ATOM 646 N N . LEU A 1 80 ? -1.556 3.762 11.875 1.00 87.62 80 LEU A N 1
ATOM 647 C CA . LEU A 1 80 ? -2.638 3.715 10.887 1.00 87.62 80 LEU A CA 1
ATOM 648 C C . LEU A 1 80 ? -2.250 4.481 9.625 1.00 87.62 80 LEU A C 1
ATOM 650 O O . LEU A 1 80 ? -2.357 3.929 8.536 1.00 87.62 80 LEU A O 1
ATOM 654 N N . VAL A 1 81 ? -1.732 5.699 9.778 1.00 87.56 81 VAL A N 1
ATOM 655 C CA . VAL A 1 81 ? -1.214 6.523 8.679 1.00 87.56 81 VAL A CA 1
ATOM 656 C C . VAL A 1 81 ? -0.153 5.765 7.888 1.00 87.56 81 VAL A C 1
ATOM 658 O O . VAL A 1 81 ? -0.302 5.632 6.679 1.00 87.56 81 VAL A O 1
ATOM 661 N N . ASP A 1 82 ? 0.834 5.162 8.554 1.00 87.00 82 ASP A N 1
ATOM 662 C CA . ASP A 1 82 ? 1.853 4.334 7.899 1.00 87.00 82 ASP A CA 1
ATOM 663 C C . ASP A 1 82 ? 1.225 3.177 7.117 1.00 87.00 82 ASP A C 1
ATOM 665 O O . ASP A 1 82 ? 1.623 2.872 5.997 1.00 87.00 82 ASP A O 1
ATOM 669 N N . THR A 1 83 ? 0.217 2.526 7.705 1.00 91.50 83 THR A N 1
ATOM 670 C CA . THR A 1 83 ? -0.480 1.406 7.064 1.00 91.50 83 THR A CA 1
ATOM 671 C C . THR A 1 83 ? -1.228 1.859 5.812 1.00 91.50 83 THR A C 1
ATOM 673 O O . THR A 1 83 ? -1.168 1.171 4.795 1.00 91.50 83 THR A O 1
ATOM 676 N N . PHE A 1 84 ? -1.903 3.007 5.854 1.00 92.00 84 PHE A N 1
ATOM 677 C CA . PHE A 1 84 ? -2.632 3.540 4.704 1.00 92.00 84 PHE A CA 1
ATOM 678 C C . PHE A 1 84 ? -1.697 4.075 3.616 1.00 92.00 84 PHE A C 1
ATOM 680 O O . PHE A 1 84 ? -1.943 3.826 2.439 1.00 92.00 84 PHE A O 1
ATOM 687 N N . MET A 1 85 ? -0.592 4.724 3.989 1.00 89.62 85 MET A N 1
ATOM 688 C CA . MET A 1 85 ? 0.425 5.167 3.033 1.00 89.62 85 MET A CA 1
ATOM 689 C C . MET A 1 85 ? 1.125 3.984 2.351 1.00 89.62 85 MET A C 1
ATOM 691 O O . MET A 1 85 ? 1.363 4.033 1.146 1.00 89.62 85 MET A O 1
ATOM 695 N N . ASP A 1 86 ? 1.388 2.887 3.073 1.00 89.94 86 ASP A N 1
ATOM 696 C CA . ASP A 1 86 ? 1.885 1.644 2.468 1.00 89.94 86 ASP A CA 1
ATOM 697 C C . ASP A 1 86 ? 0.872 1.068 1.456 1.00 89.94 86 ASP A C 1
ATOM 699 O O . ASP A 1 86 ? 1.264 0.635 0.373 1.00 89.94 86 ASP A O 1
ATOM 703 N N . ILE A 1 87 ? -0.430 1.085 1.778 1.00 92.81 87 ILE A N 1
ATOM 704 C CA . ILE A 1 87 ? -1.501 0.643 0.865 1.00 92.81 87 ILE A CA 1
ATOM 705 C C . ILE A 1 87 ? -1.509 1.491 -0.412 1.00 92.81 87 ILE A C 1
ATOM 707 O O . ILE A 1 87 ? -1.455 0.927 -1.505 1.00 92.81 87 ILE A O 1
ATOM 711 N N . ILE A 1 88 ? -1.525 2.822 -0.280 1.00 91.38 88 ILE A N 1
ATOM 712 C CA . ILE A 1 88 ? -1.460 3.754 -1.417 1.00 91.38 88 ILE A CA 1
ATOM 713 C C . ILE A 1 88 ? -0.221 3.457 -2.262 1.00 91.38 88 ILE A C 1
ATOM 715 O O . ILE A 1 88 ? -0.319 3.312 -3.480 1.00 91.38 88 ILE A O 1
ATOM 719 N N . GLY A 1 89 ? 0.938 3.292 -1.622 1.00 88.88 89 GLY A N 1
ATOM 720 C CA . GLY A 1 89 ? 2.176 3.040 -2.342 1.00 88.88 89 GLY A CA 1
ATOM 721 C C . GLY A 1 89 ? 2.200 1.726 -3.100 1.00 88.88 89 GLY A C 1
ATOM 722 O O . GLY A 1 89 ? 2.668 1.703 -4.234 1.00 88.88 89 GLY A O 1
ATOM 723 N N . TYR A 1 90 ? 1.645 0.645 -2.554 1.00 90.31 90 TYR A N 1
ATOM 724 C CA . TYR A 1 90 ? 1.568 -0.613 -3.299 1.00 90.31 90 TYR A CA 1
ATOM 725 C C . TYR A 1 90 ? 0.609 -0.549 -4.487 1.00 90.31 90 TYR A C 1
ATOM 727 O O . TYR A 1 90 ? 0.884 -1.197 -5.497 1.00 90.31 90 TYR A O 1
ATOM 735 N N . VAL A 1 91 ? -0.466 0.239 -4.404 1.00 90.44 91 VAL A N 1
ATOM 736 C CA . VAL A 1 91 ? -1.366 0.478 -5.543 1.00 90.44 91 VAL A CA 1
ATOM 737 C C . VAL A 1 91 ? -0.645 1.261 -6.641 1.00 90.44 91 VAL A C 1
ATOM 739 O O . VAL A 1 91 ? -0.616 0.812 -7.782 1.00 90.44 91 VAL A O 1
ATOM 742 N N . VAL A 1 92 ? 0.018 2.370 -6.301 1.00 88.81 92 VAL A N 1
ATOM 743 C CA . VAL A 1 92 ? 0.740 3.188 -7.292 1.00 88.81 92 VAL A CA 1
ATOM 744 C C . VAL A 1 92 ? 1.903 2.418 -7.919 1.00 88.81 92 VAL A C 1
ATOM 746 O O . VAL A 1 92 ? 2.063 2.426 -9.137 1.00 88.81 92 VAL A O 1
ATOM 749 N N . ILE A 1 93 ? 2.690 1.690 -7.120 1.00 87.31 93 ILE A N 1
ATOM 750 C CA . ILE A 1 93 ? 3.792 0.864 -7.635 1.00 87.31 93 ILE A CA 1
ATOM 751 C C . ILE A 1 93 ? 3.264 -0.231 -8.569 1.00 87.31 93 ILE A C 1
ATOM 753 O O . ILE A 1 93 ? 3.910 -0.534 -9.570 1.00 87.31 93 ILE A O 1
ATOM 757 N N . ASN A 1 94 ? 2.104 -0.827 -8.275 1.00 90.12 94 ASN A N 1
ATOM 758 C CA . ASN A 1 94 ? 1.500 -1.813 -9.167 1.00 90.12 94 ASN A CA 1
ATOM 759 C C . ASN A 1 94 ? 1.200 -1.216 -10.550 1.00 90.12 94 ASN A C 1
ATOM 761 O O . ASN A 1 94 ? 1.526 -1.842 -11.558 1.00 90.12 94 ASN A O 1
ATOM 765 N 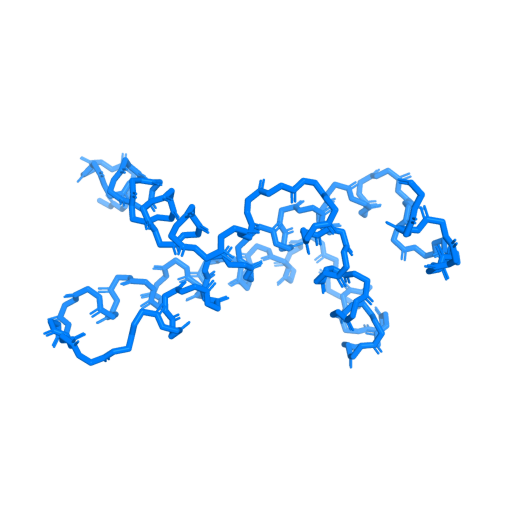N . ASP A 1 95 ? 0.647 -0.005 -10.600 1.00 90.50 95 ASP A N 1
ATOM 766 C CA . ASP A 1 95 ? 0.408 0.699 -11.862 1.00 90.50 95 ASP A CA 1
ATOM 767 C C . ASP A 1 95 ? 1.727 1.039 -12.564 1.00 90.50 95 ASP A C 1
ATOM 769 O O . ASP A 1 95 ? 1.883 0.772 -13.754 1.00 90.50 95 ASP A O 1
ATOM 773 N N . MET A 1 96 ? 2.730 1.527 -11.828 1.00 87.62 96 MET A N 1
ATOM 774 C CA . MET A 1 96 ? 4.060 1.779 -12.391 1.00 87.62 96 MET A CA 1
ATOM 775 C C . MET A 1 96 ? 4.681 0.519 -13.007 1.00 87.62 96 MET A C 1
ATOM 777 O O . MET A 1 96 ? 5.330 0.616 -14.044 1.00 87.62 96 MET A O 1
ATOM 781 N N . LEU A 1 97 ? 4.502 -0.661 -12.406 1.00 87.69 97 LEU A N 1
ATOM 782 C CA . LEU A 1 97 ? 4.960 -1.922 -12.998 1.00 87.69 97 LEU A CA 1
ATOM 783 C C . LEU A 1 97 ? 4.173 -2.271 -14.265 1.00 87.69 97 LEU A C 1
ATOM 785 O O . LEU A 1 97 ? 4.780 -2.679 -15.252 1.00 87.69 97 LEU A O 1
ATOM 789 N N . ALA A 1 98 ? 2.851 -2.087 -14.257 1.00 88.25 98 ALA A N 1
ATOM 790 C CA . ALA A 1 98 ? 1.996 -2.372 -15.410 1.00 88.25 98 ALA A CA 1
ATOM 791 C C . ALA A 1 98 ? 2.347 -1.505 -16.631 1.00 88.25 98 ALA A C 1
ATOM 793 O O . ALA A 1 98 ? 2.309 -1.992 -17.760 1.00 88.25 98 ALA A O 1
ATOM 794 N N . TYR A 1 99 ? 2.735 -0.248 -16.405 1.00 88.88 99 TYR A N 1
ATOM 795 C CA . TYR A 1 99 ? 3.140 0.684 -17.461 1.00 88.88 99 TYR A CA 1
ATOM 796 C C . TYR A 1 99 ? 4.654 0.719 -17.735 1.00 88.88 99 TYR A C 1
ATOM 798 O O . TYR A 1 99 ? 5.097 1.446 -18.623 1.00 88.88 99 TYR A O 1
ATOM 806 N N . GLY A 1 100 ? 5.465 -0.044 -16.993 1.00 85.94 100 GLY A N 1
ATOM 807 C CA . GLY A 1 100 ? 6.927 -0.037 -17.129 1.00 85.94 100 GLY A CA 1
ATOM 808 C C . GLY A 1 100 ? 7.609 1.243 -16.626 1.00 85.94 100 GLY A C 1
ATOM 809 O O . GLY A 1 100 ? 8.736 1.538 -17.010 1.00 85.94 100 GLY A O 1
ATOM 810 N N . TRP A 1 101 ? 6.947 2.020 -15.768 1.00 85.56 101 TRP A N 1
ATOM 811 C CA . TRP A 1 101 ? 7.464 3.272 -15.205 1.00 85.56 101 TRP A CA 1
ATOM 812 C C . TRP A 1 101 ? 8.355 3.076 -13.980 1.00 85.56 101 TRP A C 1
ATOM 814 O O . TRP A 1 101 ? 9.103 3.978 -13.617 1.00 85.56 101 TRP A O 1
ATOM 824 N N . PHE A 1 102 ? 8.287 1.915 -13.328 1.00 83.31 102 PHE A N 1
ATOM 825 C CA . PHE A 1 102 ? 8.974 1.684 -12.053 1.00 83.31 102 PHE A CA 1
ATOM 826 C C . PHE A 1 102 ? 10.506 1.793 -12.139 1.00 83.31 102 PHE A C 1
ATOM 828 O O . PHE A 1 102 ? 11.158 2.143 -11.160 1.00 83.31 102 PHE A O 1
ATOM 835 N N . GLU A 1 103 ? 11.091 1.505 -13.300 1.00 81.81 103 GLU A N 1
ATOM 836 C CA . GLU A 1 103 ? 12.543 1.568 -13.513 1.00 81.81 103 GLU A CA 1
ATOM 837 C C . GLU A 1 103 ? 13.021 2.927 -14.044 1.00 81.81 103 GLU A C 1
ATOM 839 O O . GLU A 1 103 ? 14.222 3.131 -14.226 1.00 81.81 103 GLU A O 1
ATOM 844 N N . LEU A 1 104 ? 12.104 3.870 -14.292 1.00 82.94 104 LEU A N 1
ATOM 845 C CA . LEU A 1 104 ? 12.475 5.197 -14.768 1.00 82.94 104 LEU A CA 1
ATOM 846 C C . LEU A 1 104 ? 13.259 5.961 -13.686 1.00 82.94 104 LEU A C 1
ATOM 848 O O . LEU A 1 104 ? 12.953 5.833 -12.496 1.00 82.94 104 LEU A O 1
ATOM 852 N N . PRO A 1 105 ? 14.256 6.780 -14.074 1.00 75.81 105 PRO A N 1
ATOM 853 C CA . PRO A 1 105 ? 14.976 7.624 -13.131 1.00 75.81 105 PRO A CA 1
ATOM 854 C C . PRO A 1 105 ? 14.020 8.553 -12.378 1.00 75.81 105 PRO A C 1
ATOM 856 O O . PRO A 1 105 ? 13.224 9.264 -12.993 1.00 75.81 105 PRO A O 1
ATOM 859 N N . VAL A 1 106 ? 14.124 8.568 -11.049 1.00 71.94 106 VAL A N 1
ATOM 860 C CA . VAL A 1 106 ? 13.364 9.496 -10.208 1.00 71.94 106 VAL A CA 1
ATOM 861 C C . VAL A 1 106 ? 14.075 10.848 -10.220 1.00 71.94 106 VAL A C 1
ATOM 863 O O . VAL A 1 106 ? 15.185 10.975 -9.705 1.00 71.94 106 VAL A O 1
ATOM 866 N N . ASP A 1 107 ? 13.435 11.859 -10.803 1.00 71.12 107 ASP A N 1
ATOM 867 C CA . ASP A 1 107 ? 13.893 13.248 -10.756 1.00 71.12 107 ASP A CA 1
ATOM 868 C C . ASP A 1 107 ? 13.148 14.003 -9.649 1.00 71.12 107 ASP A C 1
ATOM 870 O O . ASP A 1 107 ? 12.038 14.501 -9.840 1.00 71.12 107 ASP A O 1
ATOM 874 N N . VAL A 1 108 ? 13.763 14.069 -8.468 1.00 62.88 108 VAL A N 1
ATOM 875 C CA . VAL A 1 108 ? 13.193 14.755 -7.297 1.00 62.88 108 VAL A CA 1
ATOM 876 C C . VAL A 1 108 ? 13.208 16.282 -7.421 1.00 62.88 108 VAL A C 1
ATOM 878 O O . VAL A 1 108 ? 12.552 16.947 -6.630 1.00 62.88 108 VAL A O 1
ATOM 881 N N . THR A 1 109 ? 13.895 16.856 -8.419 1.00 60.50 109 THR A N 1
ATOM 882 C CA . THR A 1 109 ? 14.006 18.321 -8.580 1.00 60.50 109 THR A CA 1
ATOM 883 C C . THR A 1 109 ? 12.728 18.986 -9.096 1.00 60.50 109 THR A C 1
ATOM 885 O O . THR A 1 109 ? 12.623 20.209 -9.081 1.00 60.50 109 THR A O 1
ATOM 888 N N . LYS A 1 110 ? 11.749 18.192 -9.546 1.00 58.09 110 LYS A N 1
ATOM 889 C CA . LYS A 1 110 ? 10.479 18.670 -10.118 1.00 58.09 110 LYS A CA 1
ATOM 890 C C . LYS A 1 110 ? 9.282 18.580 -9.173 1.00 58.09 110 LYS A C 1
ATOM 892 O O . LYS A 1 110 ? 8.175 18.888 -9.598 1.00 58.09 110 LYS A O 1
ATOM 897 N N . LEU A 1 111 ? 9.480 18.121 -7.938 1.00 56.31 111 LEU A N 1
ATOM 898 C CA . LEU A 1 111 ? 8.387 17.954 -6.975 1.00 56.31 111 LEU A CA 1
ATOM 899 C C . LEU A 1 111 ? 8.081 19.240 -6.184 1.00 56.31 111 LEU A C 1
ATOM 901 O O . LEU A 1 111 ? 6.976 19.378 -5.676 1.00 56.31 111 LEU A O 1
ATOM 905 N N . ASP A 1 112 ? 9.014 20.198 -6.168 1.00 55.19 112 ASP A N 1
ATOM 906 C CA . ASP A 1 112 ? 8.901 21.475 -5.442 1.00 55.19 112 ASP A CA 1
ATOM 907 C C . ASP A 1 112 ? 8.339 22.630 -6.312 1.00 55.19 112 ASP A C 1
ATOM 909 O O . ASP A 1 112 ? 8.562 23.805 -6.007 1.00 55.19 112 ASP A O 1
ATOM 913 N N . GLY A 1 113 ? 7.691 22.303 -7.439 1.00 49.31 113 GLY A N 1
ATOM 914 C CA . GLY A 1 113 ? 7.208 23.253 -8.455 1.00 49.31 113 GLY A CA 1
ATOM 915 C C . GLY A 1 113 ? 5.761 23.694 -8.286 1.00 49.31 113 GLY A C 1
ATOM 916 O O . GLY A 1 113 ? 4.916 22.835 -7.956 1.00 49.31 113 GLY A O 1
#

Sequence (113 aa):
MWYETGHWDELCQAAMMSLSKRDMMDVVSISHFLAGKQHDYGPRNILKFGTEGLRVRLWDKIARFGNLRKRGTDAKNEPLVDTFMDIIGYVVINDMLAYGWFELPVDVTKLDG

pLDDT: mean 79.63, std 12.14, range [46.78, 92.94]

Secondary structure (DSSP, 8-state):
-GGGSSHHHHHHHHHHHHHHTTT--SHHHHHHHHHHHHHHH-HHHHHHHHHHHHHHHHHHHHHHHHHHHHHT--S-SHHHHHHHHHHHHHHHHHHHHHTT-TTS---GGGS--

Foldseek 3Di:
DCVPDCLVVVLVVLQCVLCVVVVCPDPLNLLVVLLVVLVVPDVCVCVVCPLNSLVVQLVVLSVQVVVVVVVPPPPDSPSVNVSSSSNVNSVVVNVCSVVVNSPPDDDPVPSVD

Radius of gyration: 15.12 Å; chains: 1; bounding box: 35×36×39 Å